Protein AF-A0A812S9Z8-F1 (afdb_monomer)

Secondary structure (DSSP, 8-state):
------TT-PBPPHHHHHHHHH--SHHHHHHHHHHTSPTT-B---S-HHHHHHHHHH-TT------HHHHHHTTTT-PPPPEES-SSS-TTT--S-EEPP-HHHHHSS---SS---------GGGHHHHHHHHHHHHSHHHHHHHHHTTPPP--HHHHTTS--

Mean predicted aligned error: 6.49 Å

Structure (mmCIF, N/CA/C/O backbone):
data_AF-A0A812S9Z8-F1
#
_entry.id   AF-A0A812S9Z8-F1
#
loop_
_atom_site.group_PDB
_atom_site.id
_atom_site.type_symbol
_atom_site.label_atom_id
_atom_site.label_alt_id
_atom_site.label_comp_id
_atom_site.label_asym_id
_atom_site.label_entity_id
_atom_site.label_seq_id
_atom_site.pdbx_PDB_ins_code
_atom_site.Cartn_x
_atom_site.Cartn_y
_atom_site.Cartn_z
_atom_site.occupancy
_atom_site.B_iso_or_equiv
_atom_site.auth_seq_id
_atom_site.auth_comp_id
_atom_site.auth_asym_id
_atom_site.auth_atom_id
_atom_site.pdbx_PDB_model_num
ATOM 1 N N . LYS A 1 1 ? -9.701 22.928 -4.871 1.00 42.34 1 LYS A N 1
ATOM 2 C CA . LYS A 1 1 ? -9.767 21.919 -3.788 1.00 42.34 1 LYS A CA 1
ATOM 3 C C . LYS A 1 1 ? -10.963 22.285 -2.921 1.00 42.34 1 LYS A C 1
ATOM 5 O O . LYS A 1 1 ? -10.853 23.191 -2.113 1.00 42.34 1 LYS A O 1
ATOM 10 N N . SER A 1 2 ? -12.132 21.736 -3.242 1.00 44.03 2 SER A N 1
ATOM 11 C CA . SER A 1 2 ? -13.402 22.079 -2.596 1.00 44.03 2 SER A CA 1
ATOM 12 C C . SER A 1 2 ? -13.667 21.067 -1.481 1.00 44.03 2 SER A C 1
ATOM 14 O O . SER A 1 2 ? -13.818 19.886 -1.767 1.00 44.03 2 SER A O 1
ATOM 16 N N . GLY A 1 3 ? -13.607 21.534 -0.233 1.00 41.25 3 GLY A N 1
ATOM 17 C CA . GLY A 1 3 ? -14.677 21.343 0.753 1.00 41.25 3 GLY A CA 1
ATOM 18 C C . GLY A 1 3 ? -15.146 19.941 1.145 1.00 41.25 3 GLY A C 1
ATOM 19 O O . GLY A 1 3 ? -16.253 19.852 1.658 1.00 41.25 3 GLY A O 1
ATOM 20 N N . TYR A 1 4 ? -14.376 18.872 0.941 1.00 47.41 4 TYR A N 1
ATOM 21 C CA . TYR A 1 4 ? -14.682 17.601 1.603 1.00 47.41 4 TYR A CA 1
ATOM 22 C C . TYR A 1 4 ? -14.130 17.637 3.031 1.00 47.41 4 TYR A C 1
ATOM 24 O O . TYR A 1 4 ? -12.946 17.379 3.247 1.00 47.41 4 TYR A O 1
ATOM 32 N N . ASP A 1 5 ? -14.983 18.019 3.978 1.00 51.66 5 ASP A N 1
ATOM 33 C CA . ASP A 1 5 ? -14.830 17.636 5.378 1.00 51.66 5 ASP A CA 1
ATOM 34 C C . ASP A 1 5 ? -15.430 16.226 5.496 1.00 51.66 5 ASP A C 1
ATOM 36 O O . ASP A 1 5 ? -16.630 16.076 5.245 1.00 51.66 5 ASP A O 1
ATOM 40 N N . PRO A 1 6 ? -14.636 15.164 5.735 1.00 54.00 6 PRO A N 1
ATOM 41 C CA . PRO A 1 6 ? -15.189 13.847 6.006 1.00 54.00 6 PRO A CA 1
ATOM 42 C C . PRO A 1 6 ? -15.953 13.934 7.326 1.00 54.00 6 PRO A C 1
ATOM 44 O O . PRO A 1 6 ? -15.376 13.707 8.387 1.00 54.00 6 PRO A O 1
ATOM 47 N N . GLU A 1 7 ? -17.238 14.284 7.265 1.00 53.31 7 GLU A N 1
ATOM 48 C CA . GLU A 1 7 ? -18.132 14.283 8.419 1.00 53.31 7 GLU A CA 1
ATOM 49 C C . GLU A 1 7 ? -18.050 12.897 9.082 1.00 53.31 7 GLU A C 1
ATOM 51 O O . GLU A 1 7 ? -18.596 11.912 8.585 1.00 53.31 7 GLU A O 1
ATOM 56 N N . GLY A 1 8 ? -17.267 12.802 10.162 1.00 63.09 8 GLY A N 1
ATOM 57 C CA . GLY A 1 8 ? -17.002 11.558 10.882 1.00 63.09 8 GLY A CA 1
ATOM 58 C C . GLY A 1 8 ? -15.533 11.197 11.121 1.00 63.09 8 GLY A C 1
ATOM 59 O O . GLY A 1 8 ? -15.316 10.342 11.968 1.00 63.09 8 GLY A O 1
ATOM 60 N N . PHE A 1 9 ? -14.547 11.826 10.460 1.00 70.19 9 PHE A N 1
ATOM 61 C CA . PHE A 1 9 ? -13.113 11.558 10.696 1.00 70.19 9 PHE A CA 1
ATOM 62 C C . PHE A 1 9 ? -12.237 12.831 10.682 1.00 70.19 9 PHE A C 1
ATOM 64 O O . PHE A 1 9 ? -11.473 13.039 9.733 1.00 70.19 9 PHE A O 1
ATOM 71 N N . PRO A 1 10 ? -12.322 13.710 11.701 1.00 82.81 10 PRO A N 1
ATOM 72 C CA . PRO A 1 10 ? -11.455 14.886 11.798 1.00 82.81 10 PRO A CA 1
ATOM 73 C C . PRO A 1 10 ? -9.969 14.512 11.868 1.00 82.81 10 PRO A C 1
ATOM 75 O O . PRO A 1 10 ? -9.598 13.489 12.442 1.00 82.81 10 PRO A O 1
ATOM 78 N N . TYR A 1 11 ? -9.100 15.378 11.341 1.00 85.00 11 TYR A N 1
ATOM 79 C CA . TYR A 1 11 ? -7.655 15.263 11.556 1.00 85.00 11 TYR A CA 1
ATOM 80 C C . TYR A 1 11 ? -7.317 15.395 13.036 1.00 85.00 11 TYR A C 1
ATOM 82 O O . TYR A 1 11 ? -7.868 16.256 13.729 1.00 85.00 11 TYR A O 1
ATOM 90 N N . CYS A 1 12 ? -6.358 14.596 13.499 1.00 87.69 12 CYS A N 1
ATOM 91 C CA . CYS A 1 12 ? -5.835 14.797 14.836 1.00 87.69 12 CYS A CA 1
ATOM 92 C C . CYS A 1 12 ? -5.057 16.097 14.986 1.00 87.69 12 CYS A C 1
ATOM 94 O O . CYS A 1 12 ? -4.358 16.505 14.054 1.00 87.69 12 CYS A O 1
ATOM 96 N N . PRO A 1 13 ? -5.149 16.734 16.171 1.00 91.38 13 PRO A N 1
ATOM 97 C CA . PRO A 1 13 ? -4.250 17.813 16.543 1.00 91.38 13 PRO A CA 1
ATOM 98 C C . PRO A 1 13 ? -2.791 17.411 16.295 1.00 91.38 13 PRO A C 1
ATOM 100 O O . PRO A 1 13 ? -2.391 16.276 16.570 1.00 91.38 13 PRO A O 1
ATOM 103 N N . SER A 1 14 ? -1.999 18.328 15.739 1.00 90.94 14 SER A N 1
ATOM 104 C CA . SER A 1 14 ? -0.625 18.041 15.307 1.00 90.94 14 SER A CA 1
ATOM 105 C C . SER A 1 14 ? 0.294 17.625 16.459 1.00 90.94 14 SER A C 1
ATOM 107 O O . SER A 1 14 ? 1.232 16.864 16.250 1.00 90.94 14 SER A O 1
ATOM 109 N N . ASP A 1 15 ? 0.027 18.111 17.672 1.00 93.44 15 ASP A N 1
ATOM 110 C CA . ASP A 1 15 ? 0.702 17.698 18.904 1.00 93.44 15 ASP A CA 1
ATOM 111 C C . ASP A 1 15 ? 0.421 16.227 19.225 1.00 93.44 15 ASP A C 1
ATOM 113 O O . ASP A 1 15 ? 1.357 15.470 19.452 1.00 93.44 15 ASP A O 1
ATOM 117 N N . LYS A 1 16 ? -0.839 15.784 19.135 1.00 94.12 16 LYS A N 1
ATOM 118 C CA . LYS A 1 16 ? -1.212 14.372 19.328 1.00 94.12 16 LYS A CA 1
ATOM 119 C C . LYS A 1 16 ? -0.628 13.461 18.265 1.00 94.12 16 LYS A C 1
ATOM 121 O O . LYS A 1 16 ? -0.170 12.365 18.574 1.00 94.12 16 LYS A O 1
ATOM 126 N N . HIS A 1 17 ? -0.601 13.933 17.027 1.00 92.69 17 HIS A N 1
ATOM 127 C CA . HIS A 1 17 ? 0.080 13.245 15.939 1.00 92.69 17 HIS A CA 1
ATOM 128 C C . HIS A 1 17 ? 1.581 13.076 16.216 1.00 92.69 17 HIS A C 1
ATOM 130 O O . HIS A 1 17 ? 2.075 11.951 16.211 1.00 92.69 17 HIS A O 1
ATOM 136 N N . SER A 1 18 ? 2.260 14.157 16.603 1.00 93.06 18 SER A N 1
ATOM 137 C CA . SER A 1 18 ? 3.690 14.139 16.939 1.00 93.06 18 SER A CA 1
ATOM 138 C C . SER A 1 18 ? 4.011 13.271 18.163 1.00 93.06 18 SER A C 1
ATOM 140 O O . SER A 1 18 ? 5.052 12.620 18.191 1.00 93.06 18 SER A O 1
ATOM 142 N N . GLU A 1 19 ? 3.144 13.263 19.182 1.00 95.56 19 GLU A N 1
ATOM 143 C CA . GLU A 1 19 ? 3.280 12.405 20.367 1.00 95.56 19 GLU A CA 1
ATOM 144 C C . GLU A 1 19 ? 3.248 10.925 19.969 1.00 95.56 19 GLU A C 1
ATOM 146 O O . GLU A 1 19 ? 4.163 10.183 20.324 1.00 95.56 19 GLU A O 1
ATOM 151 N N . LEU A 1 20 ? 2.248 10.504 19.183 1.00 95.31 20 LEU A N 1
ATOM 152 C CA . LEU A 1 20 ? 2.137 9.119 18.720 1.00 95.31 20 LEU A CA 1
ATOM 153 C C . LEU A 1 20 ? 3.326 8.706 17.842 1.00 95.31 20 LEU A C 1
ATOM 155 O O . LEU A 1 20 ? 3.799 7.574 17.941 1.00 95.31 20 LEU A O 1
ATOM 159 N N . GLU A 1 21 ? 3.827 9.608 16.995 1.00 94.12 21 GLU A N 1
ATOM 160 C CA . GLU A 1 21 ? 4.964 9.318 16.116 1.00 94.12 21 GLU A CA 1
ATOM 161 C C . GLU A 1 21 ? 6.266 9.004 16.862 1.00 94.12 21 GLU A C 1
ATOM 163 O O . GLU A 1 21 ? 7.122 8.300 16.325 1.00 94.12 21 GLU A O 1
ATOM 168 N N . GLN A 1 22 ? 6.412 9.486 18.096 1.00 95.12 22 GLN A N 1
ATOM 169 C CA . GLN A 1 22 ? 7.592 9.241 18.929 1.00 95.12 22 GLN A CA 1
ATOM 170 C C . GLN A 1 22 ? 7.523 7.912 19.694 1.00 95.12 22 GLN A C 1
ATOM 172 O O . GLN A 1 22 ? 8.544 7.450 20.213 1.00 95.12 22 GLN A O 1
ATOM 177 N N . LEU A 1 23 ? 6.345 7.288 19.780 1.00 96.38 23 LEU A N 1
ATOM 178 C CA . LEU A 1 23 ? 6.161 6.025 20.489 1.00 96.38 23 LEU A CA 1
ATOM 179 C C . LEU A 1 23 ? 6.682 4.859 19.648 1.00 96.38 23 LEU A C 1
ATOM 181 O O . LEU A 1 23 ? 6.421 4.754 18.450 1.00 96.38 23 LEU A O 1
ATOM 185 N N . THR A 1 24 ? 7.423 3.960 20.292 1.00 93.56 24 THR A N 1
ATOM 186 C CA . THR A 1 24 ? 8.107 2.845 19.612 1.00 93.56 24 THR A CA 1
ATOM 187 C C . THR A 1 24 ? 7.694 1.471 20.124 1.00 93.56 24 THR A C 1
ATOM 189 O O . THR A 1 24 ? 7.967 0.473 19.455 1.00 93.56 24 THR A O 1
ATOM 192 N N . THR A 1 25 ? 7.021 1.398 21.275 1.00 94.94 25 THR A N 1
ATOM 193 C CA . THR A 1 25 ? 6.539 0.139 21.850 1.00 94.94 25 THR A CA 1
ATOM 194 C C . THR A 1 25 ? 5.044 -0.022 21.607 1.00 94.94 25 THR A C 1
ATOM 196 O O . THR A 1 25 ? 4.285 0.943 21.660 1.00 94.94 25 THR A O 1
ATOM 199 N N . GLU A 1 26 ? 4.609 -1.255 21.355 1.00 92.75 26 GLU A N 1
ATOM 200 C CA . GLU A 1 26 ? 3.192 -1.572 21.147 1.00 92.75 26 GLU A CA 1
ATOM 201 C C . GLU A 1 26 ? 2.334 -1.191 22.362 1.00 92.75 26 GLU A C 1
ATOM 203 O O . GLU A 1 26 ? 1.238 -0.664 22.197 1.00 92.75 26 GLU A O 1
ATOM 208 N N . LEU A 1 27 ? 2.863 -1.378 23.578 1.00 95.69 27 LEU A N 1
ATOM 209 C CA . LEU A 1 27 ? 2.169 -1.033 24.817 1.00 95.69 27 LEU A CA 1
ATOM 210 C C . LEU A 1 27 ? 1.921 0.476 24.935 1.00 95.69 27 LEU A C 1
ATOM 212 O O . LEU A 1 27 ? 0.811 0.883 25.273 1.00 95.69 27 LEU A O 1
ATOM 216 N N . ASP A 1 28 ? 2.927 1.301 24.637 1.00 97.31 28 ASP A N 1
ATOM 217 C CA . ASP A 1 28 ? 2.780 2.757 24.713 1.00 97.31 28 ASP A CA 1
ATOM 218 C C . ASP A 1 28 ? 1.844 3.273 23.614 1.00 97.31 28 ASP A C 1
ATOM 220 O O . ASP A 1 28 ? 1.004 4.134 23.870 1.00 97.31 28 ASP A O 1
ATOM 224 N N . ILE A 1 29 ? 1.953 2.717 22.401 1.00 96.81 29 ILE A N 1
ATOM 225 C CA . ILE A 1 29 ? 1.068 3.037 21.274 1.00 96.81 29 ILE A CA 1
ATOM 226 C C . ILE A 1 29 ? -0.384 2.705 21.640 1.00 96.81 29 ILE A C 1
ATOM 228 O O . ILE A 1 29 ? -1.258 3.558 21.487 1.00 96.81 29 ILE A O 1
ATOM 232 N N . ALA A 1 30 ? -0.648 1.504 22.164 1.00 95.44 30 ALA A N 1
ATOM 233 C CA . ALA A 1 30 ? -1.985 1.093 22.589 1.00 95.44 30 ALA A CA 1
ATOM 234 C C . ALA A 1 30 ? -2.523 2.004 23.702 1.00 95.44 30 ALA A C 1
ATOM 236 O O . ALA A 1 30 ? -3.643 2.508 23.607 1.00 95.44 30 ALA A O 1
ATOM 237 N N . ALA A 1 31 ? -1.699 2.302 24.713 1.00 96.62 31 ALA A N 1
ATOM 238 C CA . ALA A 1 31 ? -2.075 3.195 25.803 1.00 96.62 31 ALA A CA 1
ATOM 239 C C . ALA A 1 31 ? -2.397 4.613 25.307 1.00 96.62 31 ALA A C 1
ATOM 241 O O . ALA A 1 31 ? -3.348 5.232 25.789 1.00 96.62 31 ALA A O 1
ATOM 242 N N . PHE A 1 32 ? -1.646 5.134 24.334 1.00 96.06 32 PHE A N 1
ATOM 243 C CA . PHE A 1 32 ? -1.946 6.415 23.702 1.00 96.06 32 PHE A CA 1
ATOM 244 C C . PHE A 1 32 ? -3.270 6.371 22.934 1.00 96.06 32 PHE A C 1
ATOM 246 O O . PHE A 1 32 ? -4.106 7.262 23.090 1.00 96.06 32 PHE A O 1
ATOM 253 N N . ILE A 1 33 ? -3.471 5.342 22.111 1.00 93.31 33 ILE A N 1
ATOM 254 C CA . ILE A 1 33 ? -4.668 5.189 21.279 1.00 93.31 33 ILE A CA 1
ATOM 255 C C . ILE A 1 33 ? -5.932 5.103 22.139 1.00 93.31 33 ILE A C 1
ATOM 257 O O . ILE A 1 33 ? -6.945 5.705 21.785 1.00 93.31 33 ILE A O 1
ATOM 261 N N . GLU A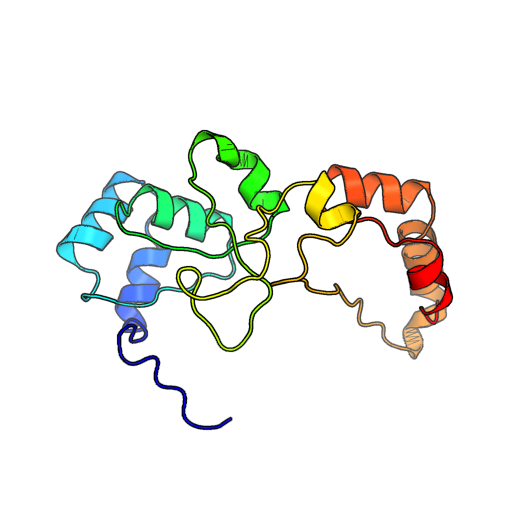 1 34 ? -5.858 4.408 23.272 1.00 92.75 34 GLU A N 1
ATOM 262 C CA . GLU A 1 34 ? -6.973 4.247 24.203 1.00 92.75 34 GLU A CA 1
ATOM 263 C C . GLU A 1 34 ? -7.241 5.512 25.033 1.00 92.75 34 GLU A C 1
ATOM 265 O O . GLU A 1 34 ? -8.395 5.896 25.217 1.00 92.75 34 GLU A O 1
ATOM 270 N N . ASN A 1 35 ? -6.189 6.177 25.526 1.00 95.00 35 ASN A N 1
ATOM 271 C CA . ASN A 1 35 ? -6.339 7.196 26.572 1.00 95.00 35 ASN A CA 1
ATOM 272 C C . ASN A 1 35 ? -6.134 8.640 26.097 1.00 95.00 35 ASN A C 1
ATOM 274 O O . ASN A 1 35 ? -6.520 9.571 26.805 1.00 95.00 35 ASN A O 1
ATOM 278 N N . GLN A 1 36 ? -5.489 8.853 24.949 1.00 94.38 36 GLN A N 1
ATOM 279 C CA . GLN A 1 36 ? -5.030 10.182 24.522 1.00 94.38 36 GLN A CA 1
ATOM 280 C C . GLN A 1 36 ? -5.475 10.573 23.115 1.00 94.38 36 GLN A C 1
ATOM 282 O O . GLN A 1 36 ? -5.610 11.768 22.835 1.00 94.38 36 GLN A O 1
ATOM 287 N N . ARG A 1 37 ? -5.718 9.605 22.224 1.00 91.50 37 ARG A N 1
ATOM 288 C CA . ARG A 1 37 ? -6.212 9.893 20.877 1.00 91.50 37 ARG A CA 1
ATOM 289 C C . ARG A 1 37 ? -7.651 10.426 20.951 1.00 91.50 37 ARG A C 1
ATOM 291 O O . ARG A 1 37 ? -8.514 9.759 21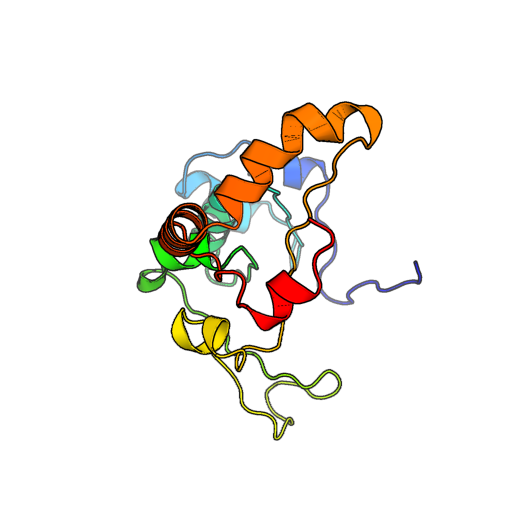.522 1.00 91.50 37 ARG A O 1
ATOM 298 N N . PRO A 1 38 ? -7.954 11.586 20.341 1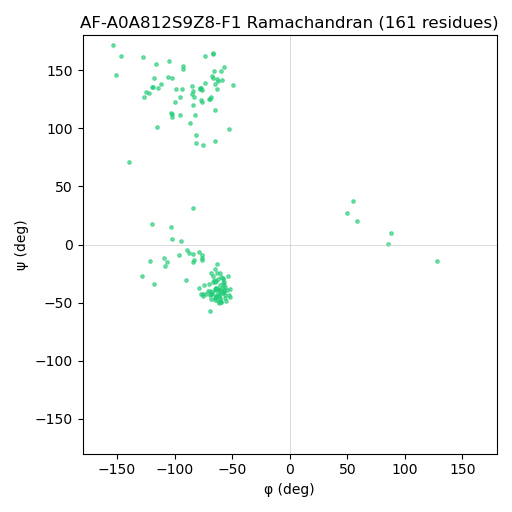.00 89.88 38 PRO A N 1
ATOM 299 C CA . PRO A 1 38 ? -9.334 12.040 20.223 1.00 89.88 38 PRO A CA 1
ATOM 300 C C . PRO A 1 38 ? -10.217 11.008 19.500 1.00 89.88 38 PRO A C 1
ATOM 302 O O . PRO A 1 38 ? -9.749 10.225 18.673 1.00 89.88 38 PRO A O 1
ATOM 305 N N . VAL A 1 39 ? -11.515 10.999 19.795 1.00 85.00 39 VAL A N 1
ATOM 306 C CA . VAL A 1 39 ? -12.460 10.054 19.178 1.00 85.00 39 VAL A CA 1
ATOM 307 C C . VAL A 1 39 ? -12.575 10.315 17.671 1.00 85.00 39 VAL A C 1
ATOM 309 O O . VAL A 1 39 ? -12.661 11.466 17.248 1.00 85.00 39 VAL A O 1
ATOM 312 N N . ASN A 1 40 ? -12.608 9.240 16.873 1.00 78.69 40 ASN A N 1
ATOM 313 C CA . ASN A 1 40 ? -12.737 9.263 15.408 1.00 78.69 40 ASN A CA 1
ATOM 314 C C . ASN A 1 40 ? -11.678 10.112 14.692 1.00 78.69 40 ASN A C 1
ATOM 316 O O . ASN A 1 40 ? -11.944 10.792 13.709 1.00 78.69 40 ASN A O 1
ATOM 320 N N . CYS A 1 41 ? -10.460 10.084 15.206 1.00 85.44 41 CYS A N 1
ATOM 321 C CA . CYS A 1 41 ? -9.423 11.013 14.815 1.00 85.44 41 CYS A CA 1
ATOM 322 C C . CYS A 1 41 ? -8.462 10.389 13.795 1.00 85.44 41 CYS A C 1
ATOM 324 O O . CYS A 1 41 ? -7.860 9.344 14.051 1.00 85.44 41 CYS A O 1
ATOM 326 N N . TYR A 1 42 ? -8.334 11.020 12.629 1.00 87.81 42 TYR A N 1
ATOM 327 C CA . TYR A 1 42 ? -7.471 10.571 11.542 1.00 87.81 42 TYR A CA 1
ATOM 328 C C . TYR A 1 42 ? -5.999 10.887 11.832 1.00 87.81 42 TYR A C 1
ATOM 330 O O . TYR A 1 42 ? -5.612 12.049 12.001 1.00 87.81 42 TYR A O 1
ATOM 338 N N . MET A 1 43 ? -5.182 9.832 11.827 1.00 89.19 43 MET A N 1
ATOM 339 C CA . MET A 1 43 ? -3.725 9.864 11.952 1.00 89.19 43 MET A CA 1
ATOM 340 C C . MET A 1 43 ? -3.106 9.379 10.644 1.00 89.19 43 MET A C 1
ATOM 342 O O . MET A 1 43 ? -3.532 8.364 10.095 1.00 89.19 43 MET A O 1
ATOM 346 N N . HIS A 1 44 ? -2.098 10.091 10.150 1.00 89.94 44 HIS A N 1
ATOM 347 C CA . HIS A 1 44 ? -1.389 9.737 8.921 1.00 89.94 44 HIS A CA 1
ATOM 348 C C . HIS A 1 44 ? 0.069 9.418 9.229 1.00 89.94 44 HIS A C 1
ATOM 350 O O . HIS A 1 44 ? 0.610 9.892 10.214 1.00 89.94 44 HIS A O 1
ATOM 356 N N . SER A 1 45 ? 0.716 8.622 8.395 1.00 91.44 45 SER A N 1
ATOM 357 C CA . SER A 1 45 ? 2.170 8.496 8.387 1.00 91.44 45 SER A CA 1
ATOM 358 C C . SER A 1 45 ? 2.587 8.147 6.968 1.00 91.44 45 SER A C 1
ATOM 360 O O . SER A 1 45 ? 1.863 7.452 6.256 1.00 91.44 45 SER A O 1
ATOM 362 N N . GLU A 1 46 ? 3.746 8.643 6.553 1.00 89.31 46 GLU A N 1
ATOM 363 C CA . GLU A 1 46 ? 4.388 8.249 5.293 1.00 89.31 46 GLU A CA 1
ATOM 364 C C . GLU A 1 46 ? 5.103 6.886 5.430 1.00 89.31 46 GLU A C 1
ATOM 366 O O . GLU A 1 46 ? 5.623 6.345 4.456 1.00 89.31 46 GLU A O 1
ATOM 371 N N . SER A 1 47 ? 5.160 6.329 6.646 1.00 91.69 47 SER A N 1
ATOM 372 C CA . SER A 1 47 ? 5.807 5.057 6.955 1.00 91.69 47 SER A CA 1
ATOM 373 C C . SER A 1 47 ? 4.774 3.944 7.115 1.00 91.69 47 SER A C 1
ATOM 375 O O . SER A 1 47 ? 4.076 3.870 8.128 1.00 91.69 47 SER A O 1
ATOM 377 N N . ASP A 1 48 ? 4.736 3.015 6.156 1.00 92.75 48 ASP A N 1
ATOM 378 C CA . ASP A 1 48 ? 3.887 1.817 6.240 1.00 92.75 48 ASP A CA 1
ATOM 379 C C . ASP A 1 48 ? 4.194 0.984 7.502 1.00 92.75 48 ASP A C 1
ATOM 381 O O . ASP A 1 48 ? 3.291 0.400 8.103 1.00 92.75 48 ASP A O 1
ATOM 385 N N . TYR A 1 49 ? 5.455 0.985 7.957 1.00 92.25 49 TYR A N 1
ATOM 386 C CA . TYR A 1 49 ? 5.843 0.360 9.223 1.00 92.25 49 TYR A CA 1
ATOM 387 C C . TYR A 1 49 ? 5.117 0.979 10.405 1.00 92.25 49 TYR A C 1
ATOM 389 O O . TYR A 1 49 ? 4.533 0.267 11.216 1.00 92.25 49 TYR A O 1
ATOM 397 N N . GLN A 1 50 ? 5.098 2.302 10.479 1.00 93.81 50 GLN A N 1
ATOM 398 C CA . GLN A 1 50 ? 4.441 2.999 11.570 1.00 93.81 50 GLN A CA 1
ATOM 399 C C . GLN A 1 50 ? 2.917 2.820 11.523 1.00 93.81 50 GLN A C 1
ATOM 401 O O . GLN A 1 50 ? 2.312 2.536 12.556 1.00 93.81 50 GLN A O 1
ATOM 406 N N . LEU A 1 51 ? 2.312 2.875 10.329 1.00 94.25 51 LEU A N 1
ATOM 407 C CA . LEU A 1 51 ? 0.887 2.581 10.143 1.00 94.25 51 LEU A CA 1
ATOM 408 C C . LEU A 1 51 ? 0.522 1.172 10.621 1.00 94.25 51 LEU A C 1
ATOM 410 O O . LEU A 1 51 ? -0.506 1.000 11.271 1.00 94.25 51 LEU A O 1
ATOM 414 N N . TYR A 1 52 ? 1.363 0.175 10.341 1.00 94.38 52 TYR A N 1
ATOM 415 C CA . TYR A 1 52 ? 1.158 -1.187 10.827 1.00 94.38 52 TYR A CA 1
ATOM 416 C C . TYR A 1 52 ? 1.235 -1.285 12.355 1.00 94.38 52 TYR A C 1
ATOM 418 O O . TYR A 1 52 ? 0.370 -1.920 12.960 1.00 94.38 52 TYR A O 1
ATOM 426 N N . GLN A 1 53 ? 2.222 -0.641 12.986 1.00 94.44 53 GLN A N 1
ATOM 427 C CA . GLN A 1 53 ? 2.346 -0.646 14.448 1.00 94.44 53 GLN A CA 1
ATOM 428 C C . GLN A 1 53 ? 1.110 -0.020 15.110 1.00 94.44 53 GLN A C 1
ATOM 430 O O . GLN A 1 53 ? 0.581 -0.565 16.076 1.00 94.44 53 GLN A O 1
ATOM 435 N N . TRP A 1 54 ? 0.613 1.094 14.566 1.00 94.81 54 TRP A N 1
ATOM 436 C CA . TRP A 1 54 ? -0.592 1.754 15.072 1.00 94.81 54 TRP A CA 1
ATOM 437 C C . TRP A 1 54 ? -1.855 0.930 14.836 1.00 94.81 54 TRP A C 1
ATOM 439 O O . TRP A 1 54 ? -2.679 0.822 15.737 1.00 94.81 54 TRP A O 1
ATOM 449 N N . LEU A 1 55 ? -1.998 0.326 13.652 1.00 94.25 55 LEU A N 1
ATOM 450 C CA . LEU A 1 55 ? -3.130 -0.542 13.332 1.00 94.25 55 LEU A CA 1
ATOM 451 C C . LEU A 1 55 ? -3.168 -1.773 14.243 1.00 94.25 55 LEU A C 1
ATOM 453 O O . LEU A 1 55 ? -4.233 -2.152 14.711 1.00 94.25 55 LEU A O 1
ATOM 457 N N . SER A 1 56 ? -2.012 -2.377 14.518 1.00 93.31 56 SER A N 1
ATOM 458 C CA . SER A 1 56 ? -1.918 -3.564 15.379 1.00 93.31 56 SER A CA 1
ATOM 459 C C . SER A 1 56 ? -2.320 -3.259 16.825 1.00 93.31 56 SER A C 1
ATOM 461 O O . SER A 1 56 ? -2.912 -4.101 17.492 1.00 93.31 56 SER A O 1
ATOM 463 N N . ALA A 1 57 ? -2.056 -2.034 17.284 1.00 93.69 57 ALA A N 1
ATOM 464 C CA . ALA A 1 57 ? -2.434 -1.549 18.607 1.00 93.69 57 ALA A CA 1
ATOM 465 C C . ALA A 1 57 ? -3.880 -1.010 18.690 1.00 93.69 57 ALA A C 1
ATOM 467 O O . ALA A 1 57 ? -4.357 -0.714 19.785 1.00 93.69 57 ALA A O 1
ATOM 468 N N . ASP A 1 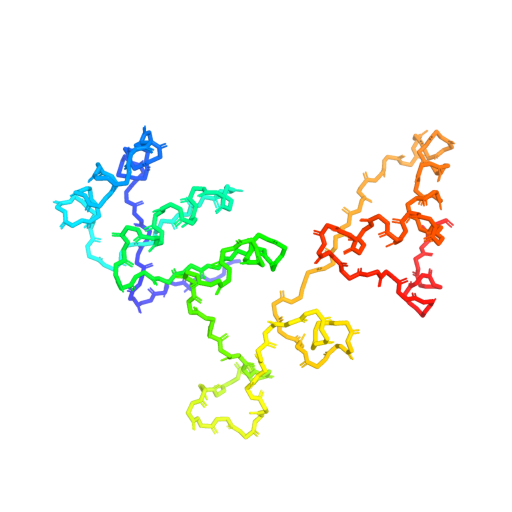58 ? -4.590 -0.874 17.563 1.00 91.75 58 ASP A N 1
ATOM 469 C CA . ASP A 1 58 ? -5.954 -0.340 17.495 1.00 91.75 58 ASP A CA 1
ATOM 470 C C . ASP A 1 58 ? -6.949 -1.406 17.029 1.00 91.75 58 ASP A C 1
ATOM 472 O O . ASP A 1 58 ? -7.117 -1.657 15.837 1.00 91.75 58 ASP A O 1
ATOM 476 N N . THR A 1 59 ? -7.686 -1.996 17.973 1.00 86.25 59 THR A N 1
ATOM 477 C CA . THR A 1 59 ? -8.669 -3.054 17.675 1.00 86.25 59 THR A CA 1
ATOM 478 C C . THR A 1 59 ? -9.752 -2.616 16.675 1.00 86.25 59 THR A C 1
ATOM 480 O O . THR A 1 59 ? -10.292 -3.455 15.956 1.00 86.25 59 THR A O 1
ATOM 483 N N . GLY A 1 60 ? -10.089 -1.321 16.620 1.00 85.94 60 GLY A N 1
ATOM 484 C CA . GLY A 1 60 ? -11.070 -0.760 15.681 1.00 85.94 60 GLY A CA 1
ATOM 485 C C . GLY A 1 60 ? -10.443 -0.023 14.496 1.00 85.94 60 GLY A C 1
ATOM 486 O O . GLY A 1 60 ? -11.165 0.600 13.715 1.00 85.94 60 GLY A O 1
ATOM 487 N N . GLY A 1 61 ? -9.116 -0.055 14.387 1.00 89.50 61 GLY A N 1
ATOM 488 C CA . GLY A 1 61 ? -8.361 0.714 13.416 1.00 89.50 61 GLY A CA 1
ATOM 489 C C . GLY A 1 61 ? -8.629 0.265 11.984 1.00 89.50 61 GLY A C 1
ATOM 490 O O . GLY A 1 61 ? -8.776 -0.919 11.681 1.00 89.50 61 GLY A O 1
ATOM 491 N N . ILE A 1 62 ? -8.653 1.234 11.074 1.00 91.44 62 ILE A N 1
ATOM 492 C CA . ILE A 1 62 ? -8.640 0.994 9.634 1.00 91.44 62 ILE A CA 1
ATOM 493 C C . ILE A 1 62 ? -7.494 1.818 9.067 1.00 91.44 62 ILE A C 1
ATOM 495 O O . ILE A 1 62 ? -7.424 3.025 9.287 1.00 91.44 62 ILE A O 1
ATOM 499 N N . ALA A 1 63 ? -6.612 1.168 8.317 1.00 92.00 63 ALA A N 1
ATOM 500 C CA . ALA A 1 63 ? -5.522 1.828 7.619 1.00 92.00 63 ALA A CA 1
ATOM 501 C C . ALA A 1 63 ? -5.521 1.441 6.139 1.00 92.00 63 ALA A C 1
ATOM 503 O O . ALA A 1 63 ? -6.098 0.431 5.731 1.00 92.00 63 ALA A O 1
ATOM 504 N N . TYR A 1 64 ? -4.844 2.255 5.338 1.00 90.31 64 TYR A N 1
ATOM 505 C CA . TYR A 1 64 ? -4.510 1.944 3.958 1.00 90.31 64 TYR A CA 1
ATOM 506 C C . TYR A 1 64 ? -2.994 2.078 3.807 1.00 90.31 64 TYR A C 1
ATOM 508 O O . TYR A 1 64 ? -2.415 3.068 4.242 1.00 90.31 64 TYR A O 1
ATOM 516 N N . PHE A 1 65 ? -2.353 1.082 3.210 1.00 89.44 65 PHE A N 1
ATOM 517 C CA . PHE A 1 65 ? -0.922 1.098 2.901 1.00 89.44 65 PHE A CA 1
ATOM 518 C C . PHE A 1 65 ? -0.631 0.187 1.707 1.00 89.44 65 PHE A C 1
ATOM 520 O O . PHE A 1 65 ? -1.521 -0.508 1.202 1.00 89.44 65 PHE A O 1
ATOM 527 N N . GLY A 1 66 ? 0.600 0.238 1.198 1.00 89.00 66 GLY A N 1
ATOM 528 C CA . GLY A 1 66 ? 0.995 -0.477 -0.012 1.00 89.00 66 GLY A CA 1
ATOM 529 C C . GLY A 1 66 ? 0.793 -1.995 0.085 1.00 89.00 66 GLY A C 1
ATOM 530 O O . GLY A 1 66 ? 1.080 -2.614 1.108 1.00 89.00 66 GLY A O 1
ATOM 531 N N . TYR A 1 67 ? 0.357 -2.621 -1.018 1.00 89.06 67 TYR A N 1
ATOM 532 C CA . TYR A 1 67 ? 0.138 -4.075 -1.076 1.00 89.06 67 TYR A CA 1
ATOM 533 C C . TYR A 1 67 ? 1.398 -4.880 -0.721 1.00 89.06 67 TYR A C 1
ATOM 535 O O . TYR A 1 67 ? 1.316 -5.853 0.022 1.00 89.06 67 TYR A O 1
ATOM 543 N N . ALA A 1 68 ? 2.568 -4.442 -1.198 1.00 86.38 68 ALA A N 1
A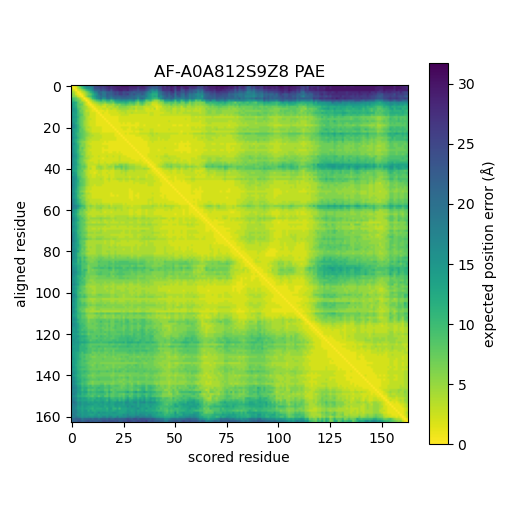TOM 544 C CA . ALA A 1 68 ? 3.845 -5.075 -0.874 1.00 86.38 68 ALA A CA 1
ATOM 545 C C . ALA A 1 68 ? 4.098 -5.122 0.643 1.00 86.38 68 ALA A C 1
ATOM 547 O O . ALA A 1 68 ? 4.550 -6.138 1.166 1.00 86.38 68 ALA A O 1
ATOM 548 N N . TYR A 1 69 ? 3.734 -4.061 1.368 1.00 89.75 69 TYR A N 1
ATOM 549 C CA . TYR A 1 69 ? 3.872 -4.030 2.819 1.00 89.75 69 TYR A CA 1
ATOM 550 C C . TYR A 1 69 ? 2.843 -4.934 3.509 1.00 89.75 69 TYR A C 1
ATOM 552 O O . TYR A 1 69 ? 3.195 -5.713 4.394 1.00 89.75 69 TYR A O 1
ATOM 560 N N . TYR A 1 70 ? 1.587 -4.906 3.044 1.00 90.94 70 TYR A N 1
ATOM 561 C CA . TYR A 1 70 ? 0.529 -5.803 3.523 1.00 90.94 70 TYR A CA 1
ATOM 562 C C . TYR A 1 70 ? 0.935 -7.279 3.453 1.00 90.94 70 TYR A C 1
ATOM 564 O O . TYR A 1 70 ? 0.714 -8.008 4.418 1.00 90.94 70 TYR A O 1
ATOM 572 N N . THR A 1 71 ? 1.568 -7.725 2.360 1.00 89.50 71 THR A N 1
ATOM 573 C CA . THR A 1 71 ? 1.917 -9.148 2.200 1.00 89.50 71 THR A CA 1
ATOM 574 C C . THR A 1 71 ? 2.839 -9.689 3.292 1.00 89.50 71 THR A C 1
ATOM 576 O O . THR A 1 71 ? 2.739 -10.867 3.629 1.00 89.50 71 THR A O 1
ATOM 579 N N . THR A 1 72 ? 3.669 -8.838 3.902 1.00 89.88 72 THR A N 1
ATOM 580 C CA . THR A 1 72 ? 4.561 -9.211 5.012 1.00 89.88 72 THR A CA 1
ATOM 581 C C . THR A 1 72 ? 3.792 -9.582 6.284 1.00 89.88 72 THR A C 1
ATOM 583 O O . THR A 1 72 ? 4.228 -10.457 7.029 1.00 89.88 72 THR A O 1
ATOM 586 N N . TYR A 1 73 ? 2.632 -8.958 6.516 1.00 92.25 73 TYR A N 1
ATOM 587 C CA . TYR A 1 73 ? 1.821 -9.109 7.733 1.00 92.25 73 TYR A CA 1
ATOM 588 C C . TYR A 1 73 ? 0.414 -9.653 7.450 1.00 92.25 73 TYR A C 1
ATOM 590 O O . TYR A 1 73 ? -0.486 -9.542 8.279 1.00 92.25 73 TYR A O 1
ATOM 598 N N . ALA A 1 74 ? 0.197 -10.260 6.281 1.00 91.19 74 ALA A N 1
ATOM 599 C CA . ALA A 1 74 ? -1.127 -10.695 5.833 1.00 91.19 74 ALA A CA 1
ATOM 600 C C . ALA A 1 74 ? -1.789 -11.723 6.770 1.00 91.19 74 ALA A C 1
ATOM 602 O O . ALA A 1 74 ? -3.010 -11.813 6.820 1.00 91.19 74 ALA A O 1
ATOM 603 N N . ASN A 1 75 ? -1.001 -12.479 7.539 1.00 93.62 75 ASN A N 1
ATOM 604 C CA . ASN A 1 75 ? -1.501 -13.421 8.543 1.00 93.62 75 ASN A CA 1
ATOM 605 C C . ASN A 1 75 ? -2.004 -12.751 9.838 1.00 93.62 75 ASN A C 1
ATOM 607 O O . ASN A 1 75 ? -2.641 -13.420 10.646 1.00 93.62 75 ASN A O 1
ATOM 611 N N . GLN A 1 76 ? -1.693 -11.472 10.046 1.00 93.12 76 GLN A N 1
ATOM 612 C CA . GLN A 1 76 ? -2.063 -10.682 11.227 1.00 93.12 76 GLN A CA 1
ATOM 613 C C . GLN A 1 76 ? -3.132 -9.628 10.910 1.00 93.12 76 GLN A C 1
ATOM 615 O O . GLN A 1 76 ? -3.707 -9.037 11.818 1.00 93.12 76 GLN A O 1
ATOM 620 N N . LEU A 1 77 ? -3.417 -9.396 9.628 1.00 93.25 77 LEU A N 1
ATOM 621 C CA . LEU A 1 77 ? -4.287 -8.325 9.159 1.00 93.25 77 LEU A CA 1
ATOM 622 C C . LEU A 1 77 ? -5.515 -8.877 8.440 1.00 93.25 77 LEU A C 1
ATOM 624 O O . LEU A 1 77 ? -5.433 -9.825 7.662 1.00 93.25 77 LEU A O 1
ATOM 628 N N . THR A 1 78 ? -6.654 -8.215 8.633 1.00 93.00 78 THR A N 1
ATOM 629 C CA . THR A 1 78 ? -7.862 -8.478 7.842 1.00 93.00 78 THR A CA 1
ATOM 630 C C . THR A 1 78 ? -7.944 -7.489 6.689 1.00 93.00 78 THR A C 1
ATOM 632 O O . THR A 1 78 ? -7.901 -6.279 6.897 1.00 93.00 78 THR A O 1
ATOM 635 N N . VAL A 1 79 ? -8.088 -7.996 5.465 1.00 92.75 79 VAL A N 1
ATOM 636 C CA . VAL A 1 79 ? -8.210 -7.160 4.269 1.00 92.75 79 VAL A CA 1
ATOM 637 C C . VAL A 1 79 ? -9.675 -6.897 3.921 1.00 92.75 79 VAL A C 1
ATOM 639 O O . VAL A 1 79 ? -10.508 -7.805 3.893 1.00 92.75 79 VAL A O 1
ATOM 642 N N . ALA A 1 80 ? -10.001 -5.640 3.627 1.00 91.81 80 ALA A N 1
ATOM 643 C CA . ALA A 1 80 ? -11.313 -5.268 3.114 1.00 91.81 80 ALA A CA 1
ATOM 644 C C . ALA A 1 80 ? -11.368 -5.486 1.596 1.00 91.81 80 ALA A C 1
ATOM 646 O O . ALA A 1 80 ? -10.541 -4.963 0.849 1.00 91.81 80 ALA A O 1
ATOM 647 N N . ARG A 1 81 ? -12.370 -6.234 1.121 1.00 92.88 81 ARG A N 1
ATOM 648 C CA . ARG A 1 81 ? -12.644 -6.363 -0.317 1.00 92.88 81 ARG A CA 1
ATOM 649 C C . ARG A 1 81 ? -13.360 -5.123 -0.821 1.00 92.88 81 ARG A C 1
ATOM 651 O O . ARG A 1 81 ? -14.335 -4.684 -0.212 1.00 92.88 81 ARG A O 1
ATOM 658 N N . ILE A 1 82 ? -12.920 -4.608 -1.962 1.00 92.44 82 ILE A N 1
ATOM 659 C CA . ILE A 1 82 ? -13.419 -3.348 -2.511 1.00 92.44 82 ILE A CA 1
ATOM 660 C C . ILE A 1 82 ? -14.066 -3.607 -3.872 1.00 92.44 82 ILE A C 1
ATOM 662 O O . ILE A 1 82 ? -13.542 -4.360 -4.693 1.00 92.44 82 ILE A O 1
ATOM 666 N N . ALA A 1 83 ? -15.231 -3.004 -4.096 1.00 93.62 83 ALA A N 1
ATOM 667 C CA . ALA A 1 83 ? -15.907 -3.008 -5.387 1.00 93.62 83 ALA A CA 1
ATOM 668 C C . ALA A 1 83 ? -15.511 -1.777 -6.209 1.00 93.62 83 ALA A C 1
ATOM 670 O O . ALA A 1 83 ? -15.229 -0.717 -5.653 1.00 93.62 83 ALA A O 1
ATOM 671 N N . SER A 1 84 ? -15.533 -1.903 -7.535 1.00 91.31 84 SER A N 1
ATOM 672 C CA . SER A 1 84 ? -15.203 -0.817 -8.468 1.00 91.31 84 SER A CA 1
ATOM 673 C C . SER A 1 84 ? -16.382 0.117 -8.767 1.00 91.31 84 SER A C 1
ATOM 675 O O . SER A 1 84 ? -16.453 0.691 -9.854 1.00 91.31 84 SER A O 1
ATOM 677 N N . ASP A 1 85 ? -17.270 0.298 -7.792 1.00 92.19 85 ASP A N 1
ATOM 678 C CA . ASP A 1 85 ? -18.456 1.136 -7.902 1.00 92.19 85 ASP A CA 1
ATOM 679 C C . ASP A 1 85 ? -18.203 2.462 -7.183 1.00 92.19 85 ASP A C 1
ATOM 681 O O . ASP A 1 85 ? -18.048 2.515 -5.964 1.00 92.19 85 ASP A O 1
ATOM 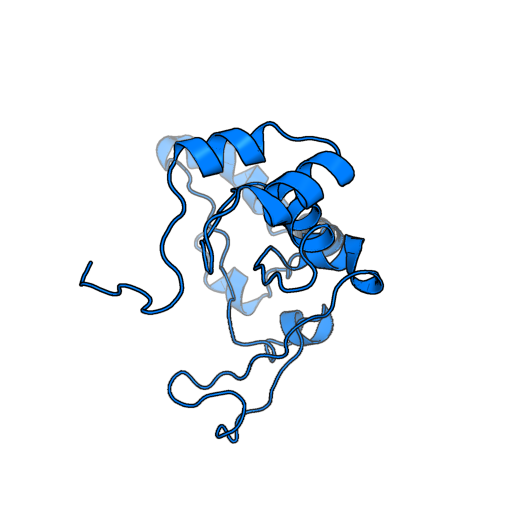685 N N . ALA A 1 86 ? -18.122 3.544 -7.954 1.00 88.12 86 ALA A N 1
ATOM 686 C CA . ALA A 1 86 ? -17.835 4.872 -7.420 1.00 88.12 86 ALA A CA 1
ATOM 687 C C . ALA A 1 86 ? -19.045 5.525 -6.725 1.00 88.12 86 ALA A C 1
ATOM 689 O O . ALA A 1 86 ? -18.890 6.589 -6.126 1.00 88.12 86 ALA A O 1
ATOM 690 N N . PHE A 1 87 ? -20.240 4.934 -6.832 1.00 89.12 87 PHE A N 1
ATOM 691 C CA . PHE A 1 87 ? -21.489 5.550 -6.383 1.00 89.12 87 PHE A CA 1
ATOM 692 C C . PHE A 1 87 ? -22.189 4.760 -5.280 1.00 89.12 87 PHE A C 1
ATOM 694 O O . PHE A 1 87 ? -22.825 5.363 -4.417 1.00 89.12 87 PHE A O 1
ATOM 701 N N . LYS A 1 88 ? -22.106 3.427 -5.299 1.00 89.06 88 LYS A N 1
ATOM 702 C CA . LYS A 1 88 ? -22.779 2.570 -4.317 1.00 89.06 88 LYS A CA 1
ATOM 703 C C . LYS A 1 88 ? -21.805 1.989 -3.307 1.00 89.06 88 LYS A C 1
ATOM 705 O O . LYS A 1 88 ? -20.695 1.581 -3.634 1.00 89.06 88 LYS A O 1
ATOM 710 N N . GLY A 1 89 ? -22.275 1.870 -2.068 1.00 82.75 89 GLY A N 1
ATOM 711 C CA . GLY A 1 89 ? -21.553 1.152 -1.028 1.00 82.75 89 GLY A CA 1
ATOM 712 C C . GLY A 1 89 ? -21.471 -0.351 -1.307 1.00 82.75 89 GLY A C 1
ATOM 713 O O . GLY A 1 89 ? -22.243 -0.915 -2.086 1.00 82.75 89 GLY A O 1
ATOM 714 N N . VAL A 1 90 ? -20.570 -1.026 -0.588 1.00 81.88 90 VAL A N 1
ATOM 715 C CA . VAL A 1 90 ? -20.314 -2.475 -0.712 1.00 81.88 90 VAL A CA 1
ATOM 716 C C . VAL A 1 90 ? -21.587 -3.328 -0.557 1.00 81.88 90 VAL A C 1
ATOM 718 O O . VAL A 1 90 ? -21.664 -4.414 -1.133 1.00 81.88 90 VAL A O 1
ATOM 721 N N . LYS A 1 91 ? -22.599 -2.843 0.178 1.00 88.62 91 LYS A N 1
ATOM 722 C CA . LYS A 1 91 ? -23.889 -3.530 0.370 1.00 88.62 91 LYS A CA 1
ATOM 723 C C . LYS A 1 91 ? -24.806 -3.482 -0.859 1.00 88.62 91 LYS A C 1
ATOM 725 O O . LYS A 1 91 ? -25.499 -4.461 -1.112 1.00 88.62 91 LYS A O 1
ATOM 730 N N . ASP A 1 92 ? -24.782 -2.391 -1.621 1.00 94.12 92 ASP A N 1
ATOM 731 C CA . ASP A 1 92 ? -25.783 -2.103 -2.664 1.00 94.12 92 ASP A CA 1
ATOM 732 C C . ASP A 1 92 ? -25.244 -2.286 -4.088 1.00 94.12 92 ASP A C 1
ATOM 734 O O . ASP A 1 92 ? -26.002 -2.317 -5.064 1.00 94.12 92 ASP A O 1
ATOM 738 N N . THR A 1 93 ? -23.922 -2.374 -4.227 1.00 95.00 93 THR A N 1
ATOM 739 C CA . THR A 1 93 ? -23.277 -2.570 -5.523 1.00 95.00 93 THR A CA 1
ATOM 740 C C . THR A 1 93 ? -23.451 -3.996 -6.056 1.00 95.00 93 THR A C 1
ATOM 742 O O . THR A 1 93 ? -23.316 -4.984 -5.319 1.00 95.00 93 THR A O 1
ATOM 745 N N . ALA A 1 94 ? -23.709 -4.091 -7.364 1.00 94.75 94 ALA A N 1
ATOM 746 C CA . ALA A 1 94 ? -23.689 -5.342 -8.120 1.00 94.75 94 ALA A CA 1
ATOM 747 C C . ALA A 1 94 ? -22.269 -5.728 -8.572 1.00 94.75 94 ALA A C 1
ATOM 749 O O . ALA A 1 94 ? -22.050 -6.876 -8.960 1.00 94.75 94 ALA A O 1
ATOM 750 N N . ASP A 1 95 ? -21.310 -4.799 -8.490 1.00 94.62 95 ASP A N 1
ATOM 751 C CA . ASP A 1 95 ? -19.926 -5.049 -8.867 1.00 94.62 95 ASP A CA 1
ATOM 752 C C . ASP A 1 95 ? -19.285 -6.073 -7.925 1.00 94.62 95 ASP A C 1
ATOM 754 O O . ASP A 1 95 ? -19.620 -6.192 -6.734 1.00 94.62 95 ASP A O 1
ATOM 758 N N . ALA A 1 96 ? -18.336 -6.829 -8.476 1.00 93.62 96 ALA A N 1
ATOM 759 C CA . ALA A 1 96 ? -17.564 -7.791 -7.712 1.00 93.62 96 ALA A CA 1
ATOM 760 C C . ALA A 1 96 ? -16.737 -7.072 -6.637 1.00 93.62 96 ALA A C 1
ATOM 762 O O . ALA A 1 96 ? -16.069 -6.075 -6.902 1.00 93.62 96 ALA A O 1
ATOM 763 N N . LYS A 1 97 ? -16.765 -7.613 -5.417 1.00 94.44 97 LYS A N 1
ATOM 764 C CA . LYS A 1 97 ? -15.922 -7.168 -4.308 1.00 94.44 97 LYS A CA 1
ATOM 765 C C . LYS A 1 97 ? -14.614 -7.931 -4.424 1.00 94.44 97 LYS A C 1
ATOM 767 O O . LYS A 1 97 ? -14.580 -9.125 -4.126 1.00 94.44 97 LYS A O 1
ATOM 772 N N . VAL A 1 98 ? -13.568 -7.267 -4.894 1.00 94.81 98 VAL A N 1
ATOM 773 C CA . VAL A 1 98 ? -12.299 -7.922 -5.210 1.00 94.81 98 VAL A CA 1
ATOM 774 C C . VAL A 1 98 ? -11.330 -7.727 -4.052 1.00 94.81 98 VAL A C 1
ATOM 776 O O . VAL A 1 98 ? -11.198 -6.638 -3.497 1.00 94.81 98 VAL A O 1
ATOM 779 N N . GLU A 1 99 ? -10.677 -8.814 -3.661 1.00 93.12 99 GLU A N 1
ATOM 780 C CA . GLU A 1 99 ? -9.586 -8.805 -2.692 1.00 93.12 99 GLU A CA 1
ATOM 781 C C . GLU A 1 99 ? -8.270 -8.498 -3.413 1.00 93.12 99 GLU A C 1
ATOM 783 O O . GLU A 1 99 ? -8.043 -9.057 -4.495 1.00 93.12 99 GLU A O 1
ATOM 788 N N . PRO A 1 100 ? -7.394 -7.638 -2.871 1.00 91.81 100 PRO A N 1
ATOM 789 C CA . PRO A 1 100 ? -6.078 -7.445 -3.456 1.00 91.81 100 PRO A CA 1
ATOM 790 C C . PRO A 1 100 ? -5.230 -8.706 -3.242 1.00 91.81 100 PRO A C 1
ATOM 792 O O . PRO A 1 100 ? -5.043 -9.180 -2.126 1.00 91.81 100 PRO A O 1
ATOM 795 N N . SER A 1 101 ? -4.698 -9.251 -4.328 1.00 89.19 101 SER A N 1
ATOM 796 C CA . SER A 1 101 ? -3.781 -10.389 -4.334 1.00 89.19 101 SER A CA 1
ATOM 797 C C . SER A 1 101 ? -2.796 -10.235 -5.488 1.00 89.19 101 SER A C 1
ATOM 799 O O . SER A 1 101 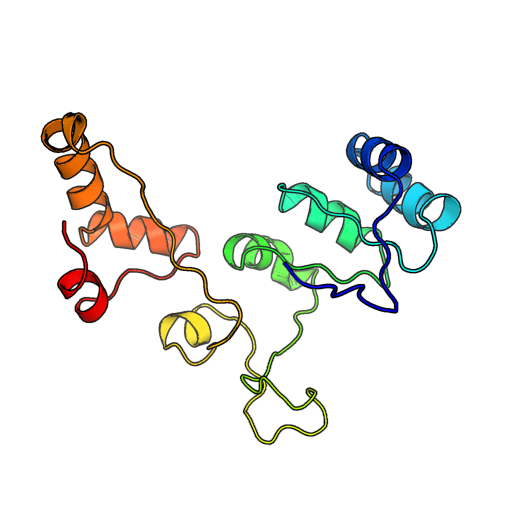? -3.084 -9.526 -6.453 1.00 89.19 101 SER A O 1
ATOM 801 N N . THR A 1 102 ? -1.668 -10.945 -5.464 1.00 83.69 102 THR A N 1
ATOM 802 C CA . THR A 1 102 ? -0.738 -10.957 -6.602 1.00 83.69 102 THR A CA 1
ATOM 803 C C . THR A 1 102 ? -1.455 -11.295 -7.912 1.00 83.69 102 THR A C 1
ATOM 805 O O . THR A 1 102 ? -1.176 -10.674 -8.934 1.00 83.69 102 THR A O 1
ATOM 808 N N . TYR A 1 103 ? -2.423 -12.216 -7.882 1.00 87.12 103 TYR A N 1
ATOM 809 C CA . TYR A 1 103 ? -3.216 -12.590 -9.051 1.00 87.12 103 TYR A CA 1
ATOM 810 C C . TYR A 1 103 ? -4.169 -11.471 -9.491 1.00 87.12 103 TYR A C 1
ATOM 812 O O . TYR A 1 103 ? -4.050 -10.993 -10.616 1.00 87.12 103 TYR A O 1
ATOM 820 N N . THR A 1 104 ? -5.049 -11.003 -8.599 1.00 91.38 104 THR A N 1
ATOM 821 C CA . THR A 1 104 ? -6.092 -10.011 -8.935 1.00 91.38 104 THR A CA 1
ATOM 822 C C . THR A 1 104 ? -5.519 -8.641 -9.297 1.00 91.38 104 THR A C 1
ATOM 824 O O . THR A 1 104 ? -6.115 -7.869 -10.046 1.00 91.38 104 THR A O 1
ATOM 827 N N . ILE A 1 105 ? -4.338 -8.305 -8.778 1.00 88.00 105 ILE A N 1
ATOM 828 C CA . ILE A 1 105 ? -3.637 -7.077 -9.148 1.00 88.00 105 ILE A CA 1
ATOM 829 C C . ILE A 1 105 ? -2.971 -7.252 -10.525 1.00 88.00 105 ILE A C 1
ATOM 831 O O . ILE A 1 105 ? -3.055 -6.349 -11.359 1.00 88.00 105 ILE A O 1
ATOM 835 N N . THR A 1 106 ? -2.341 -8.403 -10.789 1.00 80.50 106 THR A N 1
ATOM 836 C CA . THR A 1 106 ? -1.625 -8.655 -12.054 1.00 80.50 106 THR A CA 1
ATOM 837 C C . THR A 1 106 ? -2.573 -8.828 -13.240 1.00 80.50 106 THR A C 1
ATOM 839 O O . THR A 1 106 ? -2.296 -8.304 -14.318 1.00 80.50 106 THR A O 1
ATOM 842 N N . ASP A 1 107 ? -3.700 -9.522 -13.060 1.00 85.62 107 ASP A N 1
ATOM 843 C CA . ASP A 1 107 ? -4.716 -9.683 -14.109 1.00 85.62 107 ASP A CA 1
ATOM 844 C C . ASP A 1 107 ? -5.583 -8.422 -14.305 1.00 85.62 107 ASP A C 1
ATOM 846 O O . ASP A 1 107 ? -6.294 -8.287 -15.302 1.00 85.62 107 ASP A O 1
ATOM 850 N N . GLY A 1 108 ? -5.477 -7.464 -13.378 1.00 85.50 108 GLY A N 1
ATOM 851 C CA . GLY A 1 108 ? -6.143 -6.169 -13.414 1.00 85.50 108 GLY A CA 1
ATOM 852 C C . GLY A 1 108 ? -7.567 -6.148 -12.855 1.00 85.50 108 GLY A C 1
ATOM 853 O O . GLY A 1 108 ? -8.163 -5.063 -12.848 1.00 85.50 108 GLY A O 1
ATOM 854 N N . SER A 1 109 ? -8.090 -7.282 -12.373 1.00 91.00 109 SER A N 1
ATOM 855 C CA . SER A 1 109 ? -9.429 -7.408 -11.780 1.00 91.00 109 SER A CA 1
ATOM 856 C C . SER A 1 109 ? -9.589 -6.601 -10.490 1.00 91.00 109 SER A C 1
ATOM 858 O O . SER A 1 109 ? -10.662 -6.052 -10.241 1.00 91.00 109 SER A O 1
ATOM 860 N N . TYR A 1 110 ? -8.520 -6.428 -9.706 1.00 91.94 110 TYR A N 1
ATOM 861 C CA . TYR A 1 110 ? -8.464 -5.429 -8.641 1.00 91.94 110 TYR A CA 1
ATOM 862 C C . TYR A 1 110 ? -8.281 -4.043 -9.275 1.00 91.94 110 TYR A C 1
ATOM 864 O O . TYR A 1 110 ? -7.169 -3.561 -9.511 1.00 91.94 110 TYR A O 1
ATOM 872 N N . SER A 1 111 ? -9.399 -3.416 -9.653 1.00 88.56 111 SER A N 1
ATOM 873 C CA . SER A 1 111 ? -9.407 -2.208 -10.485 1.00 88.56 111 SER A CA 1
ATOM 874 C C . SER A 1 111 ? -9.342 -0.884 -9.724 1.00 88.56 111 SER A C 1
ATOM 876 O O . SER A 1 111 ? -9.191 0.171 -10.344 1.00 88.56 111 SER A O 1
ATOM 878 N N . VAL A 1 112 ? -9.387 -0.942 -8.400 1.00 89.75 112 VAL A N 1
ATOM 879 C CA . VAL A 1 112 ? -9.449 0.201 -7.485 1.00 89.75 112 VAL A CA 1
ATOM 880 C C . VAL A 1 112 ? -8.105 0.454 -6.806 1.00 89.75 112 VAL A C 1
ATOM 882 O O . VAL A 1 112 ? -7.256 -0.430 -6.749 1.00 89.75 112 VAL A O 1
ATOM 885 N N . TYR A 1 113 ? -7.889 1.679 -6.316 1.00 87.12 113 TYR A N 1
ATOM 886 C CA . TYR A 1 113 ? -6.677 2.089 -5.583 1.00 87.12 113 TYR A CA 1
ATOM 887 C C . TYR A 1 113 ? -5.338 1.732 -6.264 1.00 87.12 113 TYR A C 1
ATOM 889 O O . TYR A 1 113 ? -4.303 1.597 -5.614 1.00 87.12 113 TYR A O 1
ATOM 897 N N . LYS A 1 114 ? -5.334 1.628 -7.598 1.00 84.56 114 LYS A N 1
ATOM 898 C CA . LYS A 1 114 ? -4.125 1.427 -8.402 1.00 84.56 114 LYS A CA 1
ATOM 899 C C . LYS A 1 114 ? -3.373 2.745 -8.553 1.00 84.56 114 LYS A C 1
ATOM 901 O O . LYS A 1 114 ? -3.963 3.763 -8.914 1.00 84.56 114 LYS A O 1
ATOM 906 N N . ARG A 1 115 ? -2.054 2.722 -8.357 1.00 83.94 115 ARG A N 1
ATOM 907 C CA . ARG A 1 115 ? -1.172 3.870 -8.612 1.00 83.94 115 ARG A CA 1
ATOM 908 C C . ARG A 1 115 ? -0.100 3.486 -9.617 1.00 83.94 115 ARG A C 1
ATOM 910 O O . ARG A 1 115 ? 0.577 2.478 -9.455 1.00 83.94 115 ARG A O 1
ATOM 917 N N . ARG A 1 116 ? 0.064 4.312 -10.650 1.00 82.31 116 ARG A N 1
ATOM 918 C CA . ARG A 1 116 ? 1.266 4.262 -11.486 1.00 82.31 116 ARG A CA 1
ATOM 919 C C . ARG A 1 116 ? 2.396 4.929 -10.715 1.00 82.31 116 ARG A C 1
ATOM 921 O O . ARG A 1 116 ? 2.203 6.016 -10.172 1.00 82.31 116 ARG A O 1
ATOM 928 N N . LEU A 1 117 ? 3.548 4.274 -10.677 1.00 84.56 117 LEU A N 1
ATOM 929 C CA . LEU A 1 117 ? 4.782 4.893 -10.221 1.00 84.56 117 LEU A CA 1
ATOM 930 C C . LEU A 1 117 ? 5.399 5.636 -11.401 1.00 84.56 117 LEU A C 1
ATOM 932 O O . LEU A 1 117 ? 5.517 5.084 -12.495 1.00 84.56 117 LEU A O 1
ATOM 936 N N . PHE A 1 118 ? 5.749 6.895 -11.176 1.00 86.50 118 PHE A N 1
ATOM 937 C CA . PHE A 1 118 ? 6.378 7.745 -12.176 1.00 86.50 118 PHE A CA 1
ATOM 938 C C . PHE A 1 118 ? 7.813 8.026 -11.748 1.00 86.50 118 PHE A C 1
ATOM 940 O O . PHE A 1 118 ? 8.074 8.288 -10.575 1.00 86.50 118 PHE A O 1
ATOM 947 N N . MET A 1 119 ? 8.731 7.971 -12.708 1.00 87.50 119 MET A N 1
ATOM 948 C CA . MET A 1 119 ? 10.115 8.390 -12.526 1.00 87.50 119 MET A CA 1
ATOM 949 C C . MET A 1 119 ? 10.262 9.750 -13.194 1.00 87.50 119 MET A C 1
ATOM 951 O O . MET A 1 119 ? 10.119 9.860 -14.409 1.00 87.50 119 MET A O 1
ATOM 955 N N . ASN A 1 120 ? 10.492 10.784 -12.389 1.00 90.19 120 ASN A N 1
ATOM 956 C CA . ASN A 1 120 ? 10.733 12.128 -12.895 1.00 90.19 120 ASN A CA 1
ATOM 957 C C . ASN A 1 120 ? 12.213 12.243 -13.245 1.00 90.19 120 ASN A C 1
ATOM 959 O O . ASN A 1 120 ? 13.065 12.055 -12.376 1.00 90.19 120 ASN A O 1
ATOM 963 N N . VAL A 1 121 ? 12.506 12.534 -14.508 1.00 90.62 121 VAL A N 1
ATOM 964 C CA . VAL A 1 121 ? 13.873 12.674 -15.006 1.00 90.62 121 VAL A CA 1
ATOM 965 C C . VAL A 1 121 ? 14.050 14.080 -15.544 1.00 90.62 121 VAL A C 1
ATOM 967 O O . VAL A 1 121 ? 13.180 14.597 -16.241 1.00 90.62 121 VAL A O 1
ATOM 970 N N . ASP A 1 122 ? 15.175 14.691 -15.195 1.00 94.38 122 ASP A N 1
ATOM 971 C CA . ASP A 1 122 ? 15.624 15.911 -15.844 1.00 94.38 122 ASP A CA 1
ATOM 972 C C . ASP A 1 122 ? 16.062 15.584 -17.276 1.00 94.38 122 ASP A C 1
ATOM 974 O O . ASP A 1 122 ? 16.916 14.717 -17.487 1.00 94.38 122 ASP A O 1
ATOM 978 N N . ASN A 1 123 ? 15.482 16.278 -18.255 1.00 92.94 123 ASN A N 1
ATOM 979 C CA . ASN A 1 123 ? 15.789 16.077 -19.668 1.00 92.94 123 ASN A CA 1
ATOM 980 C C . ASN A 1 123 ? 17.280 16.293 -19.964 1.00 92.94 123 ASN A C 1
ATOM 982 O O . ASN A 1 123 ? 17.831 15.597 -20.813 1.00 92.94 123 ASN A O 1
ATOM 986 N N . GLU A 1 124 ? 17.950 17.201 -19.249 1.00 97.12 124 GLU A N 1
ATOM 987 C CA . GLU A 1 124 ? 19.388 17.448 -19.426 1.00 97.12 124 GLU A CA 1
ATOM 988 C C . GLU A 1 124 ? 20.250 16.262 -18.956 1.00 97.12 124 GLU A C 1
ATOM 990 O O . GLU A 1 124 ? 21.362 16.061 -19.441 1.00 97.12 124 GLU A O 1
ATOM 995 N N . ALA A 1 125 ? 19.731 15.435 -18.044 1.00 96.00 125 ALA A N 1
ATOM 996 C CA . ALA A 1 125 ? 20.412 14.256 -17.512 1.00 96.00 125 ALA A CA 1
ATOM 997 C C . ALA A 1 125 ? 20.050 12.953 -18.250 1.00 96.00 125 ALA A C 1
ATOM 999 O O . ALA A 1 125 ? 20.505 11.877 -17.845 1.00 96.00 125 ALA A O 1
ATOM 1000 N N . TRP A 1 126 ? 19.233 13.022 -19.307 1.00 93.50 126 TRP A N 1
ATOM 1001 C CA . TRP A 1 126 ? 18.623 11.850 -19.935 1.00 93.50 126 TRP A CA 1
ATOM 1002 C C . TRP A 1 126 ? 19.636 10.792 -20.377 1.00 93.50 126 TRP A C 1
ATOM 1004 O O . TRP A 1 126 ? 19.505 9.633 -19.986 1.00 93.50 126 TRP A O 1
ATOM 1014 N N . ASP A 1 127 ? 20.695 11.186 -21.087 1.00 94.88 127 ASP A N 1
ATOM 1015 C CA . ASP A 1 127 ? 21.717 10.256 -21.590 1.00 94.88 127 ASP A CA 1
ATOM 1016 C C . ASP A 1 127 ? 22.391 9.454 -20.465 1.00 94.88 127 ASP A C 1
ATOM 1018 O O . ASP A 1 127 ? 22.789 8.302 -20.649 1.00 94.88 127 ASP A O 1
ATOM 1022 N N . ARG A 1 128 ? 22.486 10.041 -19.265 1.00 95.94 128 ARG A N 1
ATOM 1023 C CA . ARG A 1 128 ? 23.049 9.384 -18.080 1.00 95.94 128 ARG A CA 1
ATOM 1024 C C . ARG A 1 128 ? 22.059 8.426 -17.417 1.00 95.94 128 ARG A C 1
ATOM 1026 O O . ARG A 1 128 ? 22.477 7.397 -16.889 1.00 95.94 128 ARG A O 1
ATOM 1033 N N . VAL A 1 129 ? 20.774 8.776 -17.385 1.00 95.25 129 VAL A N 1
ATOM 1034 C CA . VAL A 1 129 ? 19.731 8.047 -16.639 1.00 95.25 129 VAL A CA 1
ATOM 1035 C C . VAL A 1 129 ? 19.073 6.954 -17.485 1.00 95.25 129 VAL A C 1
ATOM 1037 O O . VAL A 1 129 ? 18.697 5.910 -16.947 1.00 95.25 129 VAL A O 1
ATOM 1040 N N . HIS A 1 130 ? 18.984 7.143 -18.802 1.00 92.94 130 HIS A N 1
ATOM 1041 C CA . HIS A 1 130 ? 18.329 6.217 -19.724 1.00 92.94 130 HIS A CA 1
ATOM 1042 C C . HIS A 1 130 ? 18.818 4.760 -19.583 1.00 92.94 130 HIS A C 1
ATOM 1044 O O . HIS A 1 130 ? 17.963 3.884 -19.460 1.00 92.94 130 HIS A O 1
ATOM 1050 N N . PRO A 1 131 ? 20.130 4.445 -19.478 1.00 95.00 131 PRO A N 1
ATOM 1051 C CA . PRO A 1 131 ? 20.578 3.059 -19.299 1.00 95.00 131 PRO A CA 1
ATOM 1052 C C . PRO A 1 131 ? 20.041 2.389 -18.024 1.00 95.00 131 PRO A C 1
ATOM 1054 O O . PRO A 1 131 ? 19.734 1.196 -18.031 1.00 95.00 131 PRO A O 1
ATOM 1057 N N . TYR A 1 132 ? 19.892 3.146 -16.931 1.00 94.56 132 TYR A N 1
ATOM 1058 C CA . TYR A 1 132 ? 19.321 2.638 -15.681 1.00 94.56 132 TYR A CA 1
ATOM 1059 C C . TYR A 1 132 ? 17.825 2.342 -15.830 1.00 94.56 132 TYR A C 1
ATOM 1061 O O . TYR A 1 132 ? 17.354 1.285 -15.408 1.00 94.56 132 TYR A O 1
ATOM 1069 N N . LEU A 1 133 ? 17.083 3.237 -16.487 1.00 92.44 133 LEU A N 1
ATOM 1070 C CA . LEU A 1 133 ? 15.667 3.016 -16.785 1.00 92.44 133 LEU A CA 1
ATOM 1071 C C . LEU A 1 133 ? 15.465 1.836 -17.734 1.00 92.44 133 LEU A C 1
ATOM 1073 O O . LEU A 1 133 ? 14.625 0.978 -17.470 1.00 92.44 133 LEU A O 1
ATOM 1077 N N . ALA A 1 134 ? 16.275 1.741 -18.790 1.00 91.94 134 ALA A N 1
ATOM 1078 C CA . ALA A 1 134 ? 16.265 0.624 -19.726 1.00 91.94 134 ALA A CA 1
ATOM 1079 C C . ALA A 1 134 ? 16.514 -0.712 -19.008 1.00 91.94 134 ALA A C 1
ATOM 1081 O O . ALA A 1 134 ? 15.819 -1.694 -19.276 1.00 91.94 134 ALA A O 1
ATOM 1082 N N . TYR A 1 135 ? 17.434 -0.750 -18.036 1.00 94.00 135 TYR A N 1
ATOM 1083 C CA . TYR A 1 135 ? 17.600 -1.916 -17.168 1.00 94.00 135 TYR A CA 1
ATOM 1084 C C . TYR A 1 135 ? 16.339 -2.199 -16.344 1.00 94.00 135 TYR A C 1
ATOM 1086 O O . TYR A 1 135 ? 15.867 -3.337 -16.340 1.00 94.00 135 TYR A O 1
ATOM 1094 N N . GLY A 1 136 ? 15.762 -1.186 -15.693 1.00 92.06 136 GLY A N 1
ATOM 1095 C CA . GLY A 1 136 ? 14.529 -1.323 -14.916 1.00 92.06 136 GLY A CA 1
ATOM 1096 C C . GLY A 1 136 ? 13.378 -1.924 -15.727 1.00 92.06 136 GLY A C 1
ATOM 1097 O O . GLY A 1 136 ? 12.657 -2.780 -15.220 1.00 92.06 136 GLY A O 1
ATOM 1098 N N . PHE A 1 137 ? 13.246 -1.548 -17.001 1.00 90.62 137 PHE A N 1
ATOM 1099 C CA . PHE A 1 137 ? 12.223 -2.061 -17.921 1.00 90.62 137 PHE A CA 1
ATOM 1100 C C . PHE A 1 137 ? 12.608 -3.340 -18.676 1.00 90.62 137 PHE A C 1
ATOM 1102 O O . PHE A 1 137 ? 11.760 -3.937 -19.339 1.00 90.62 137 PHE A O 1
ATOM 1109 N N . SER A 1 138 ? 13.854 -3.799 -18.562 1.00 91.75 138 SER A N 1
ATOM 1110 C CA . SER A 1 138 ? 14.273 -5.097 -19.094 1.00 91.75 138 SER A CA 1
ATOM 1111 C C . SER A 1 138 ? 13.590 -6.254 -18.354 1.00 91.75 138 SER A C 1
ATOM 1113 O O . SER A 1 138 ? 13.111 -6.101 -17.230 1.00 91.75 138 SER A O 1
ATOM 1115 N N . SER A 1 139 ? 13.609 -7.457 -18.933 1.00 91.50 139 SER A N 1
ATOM 1116 C CA . SER A 1 139 ? 13.080 -8.659 -18.270 1.00 91.50 139 SER A CA 1
ATOM 1117 C C . SER A 1 139 ? 13.725 -8.921 -16.900 1.00 91.50 139 SER A C 1
ATOM 1119 O O . SER A 1 139 ? 13.039 -9.344 -15.969 1.00 91.50 139 SER A O 1
ATOM 1121 N N . ALA A 1 140 ? 15.024 -8.636 -16.753 1.00 94.69 140 ALA A N 1
ATOM 1122 C CA . ALA A 1 140 ? 15.734 -8.782 -15.484 1.00 94.69 140 ALA A CA 1
ATOM 1123 C C . ALA A 1 140 ? 15.253 -7.756 -14.445 1.00 94.69 140 ALA A C 1
ATOM 1125 O O . ALA A 1 140 ? 14.920 -8.129 -13.321 1.00 94.69 140 ALA A O 1
ATOM 1126 N N . GLY A 1 141 ? 15.135 -6.482 -14.834 1.00 94.12 141 GLY A N 1
ATOM 1127 C CA . GLY A 1 141 ? 14.621 -5.425 -13.960 1.00 94.12 141 GLY A CA 1
ATOM 1128 C C . GLY A 1 141 ? 13.180 -5.682 -13.520 1.00 94.12 141 GLY A C 1
ATOM 1129 O O . GLY A 1 141 ? 12.872 -5.612 -12.333 1.00 94.12 141 GLY A O 1
ATOM 1130 N N . GLN A 1 142 ? 12.311 -6.090 -14.445 1.00 91.12 142 GLN A N 1
ATOM 1131 C CA . GLN A 1 142 ? 10.918 -6.419 -14.133 1.00 91.12 142 GLN A CA 1
ATOM 1132 C C . GLN A 1 142 ? 10.782 -7.649 -13.223 1.00 91.12 142 GLN A C 1
ATOM 1134 O O . GLN A 1 142 ? 9.873 -7.697 -12.395 1.00 91.12 142 GLN A O 1
ATOM 1139 N N . SER A 1 143 ? 11.714 -8.605 -13.301 1.00 91.69 143 SER A N 1
ATOM 1140 C CA . SER A 1 143 ? 11.768 -9.729 -12.355 1.00 91.69 143 SER A CA 1
ATOM 1141 C C . SER A 1 143 ? 12.077 -9.255 -10.928 1.00 91.69 143 SER A C 1
ATOM 1143 O O . SER A 1 143 ? 11.471 -9.739 -9.973 1.00 91.69 143 SER A O 1
ATOM 1145 N N . LEU A 1 144 ? 12.964 -8.264 -10.773 1.00 92.62 144 LEU A N 1
ATOM 1146 C CA . LEU A 1 144 ? 13.250 -7.649 -9.472 1.00 92.62 144 LEU A CA 1
ATOM 1147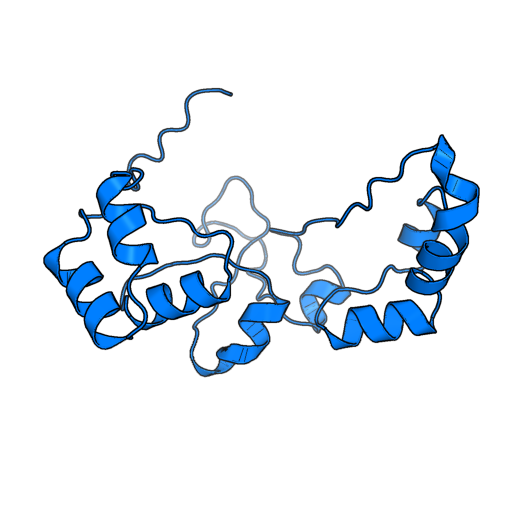 C C . LEU A 1 144 ? 12.048 -6.859 -8.942 1.00 92.62 144 LEU A C 1
ATOM 1149 O O . LEU A 1 144 ? 11.704 -7.005 -7.772 1.00 92.62 144 LEU A O 1
ATOM 1153 N N . VAL A 1 145 ? 11.364 -6.092 -9.799 1.00 89.44 145 VAL A N 1
ATOM 1154 C CA . VAL A 1 145 ? 10.129 -5.360 -9.448 1.00 89.44 145 VAL A CA 1
ATOM 1155 C C . VAL A 1 145 ? 9.065 -6.317 -8.901 1.00 89.44 145 VAL A C 1
ATOM 1157 O O . VAL A 1 145 ? 8.484 -6.059 -7.846 1.00 89.44 145 VAL A O 1
ATOM 1160 N N . ALA A 1 146 ? 8.855 -7.452 -9.571 1.00 84.75 146 ALA A N 1
ATOM 1161 C CA . ALA A 1 146 ? 7.917 -8.471 -9.113 1.00 84.75 146 ALA A CA 1
ATOM 1162 C C . ALA A 1 146 ? 8.328 -9.096 -7.767 1.00 84.75 146 ALA A C 1
ATOM 1164 O O . ALA A 1 146 ? 7.469 -9.340 -6.922 1.00 84.75 146 ALA A O 1
ATOM 1165 N N . SER A 1 147 ? 9.630 -9.309 -7.528 1.00 84.62 147 SER A N 1
ATOM 1166 C CA . SER A 1 147 ? 10.117 -9.927 -6.282 1.00 84.62 147 SER A CA 1
ATOM 1167 C C . SER A 1 147 ? 9.867 -9.097 -5.020 1.00 84.62 147 SER A C 1
ATOM 1169 O O . SER A 1 147 ? 9.840 -9.654 -3.927 1.00 84.62 147 SER A O 1
ATOM 1171 N N . VAL A 1 148 ? 9.650 -7.786 -5.164 1.00 83.25 148 VAL A N 1
ATOM 1172 C CA . VAL A 1 148 ? 9.327 -6.876 -4.053 1.00 83.25 148 VAL A CA 1
ATOM 1173 C C . VAL A 1 148 ? 7.836 -6.508 -4.008 1.00 83.25 148 VAL A C 1
ATOM 1175 O O . VAL A 1 148 ? 7.452 -5.555 -3.338 1.00 83.25 148 VAL A O 1
ATOM 1178 N N . GLY A 1 149 ? 6.982 -7.251 -4.725 1.00 77.81 149 GLY A N 1
ATOM 1179 C CA . GLY A 1 149 ? 5.522 -7.147 -4.621 1.00 77.81 149 GLY A CA 1
ATOM 1180 C C . GLY A 1 149 ? 4.854 -6.113 -5.533 1.00 77.81 149 GLY A C 1
ATOM 1181 O O . GLY A 1 149 ? 3.659 -5.856 -5.376 1.00 77.81 149 GLY A O 1
ATOM 1182 N N . TYR A 1 150 ? 5.579 -5.529 -6.494 1.00 84.31 150 TYR A N 1
ATOM 1183 C CA . TYR A 1 150 ? 5.002 -4.634 -7.504 1.00 84.31 150 TYR A CA 1
ATOM 1184 C C . TYR A 1 150 ? 4.605 -5.383 -8.781 1.00 84.31 150 TYR A C 1
ATOM 1186 O O . TYR A 1 150 ? 5.172 -6.413 -9.138 1.00 84.31 150 TYR A O 1
ATOM 1194 N N . VAL A 1 151 ? 3.631 -4.835 -9.509 1.00 82.38 151 VAL A N 1
ATOM 1195 C CA . VAL A 1 151 ? 3.201 -5.383 -10.802 1.00 82.38 151 VAL A CA 1
ATOM 1196 C C . VAL A 1 151 ? 4.210 -5.004 -11.875 1.00 82.38 151 VAL A C 1
ATOM 1198 O O . VAL A 1 151 ? 4.465 -3.819 -12.099 1.00 82.38 151 VAL A O 1
ATOM 1201 N N . ALA A 1 152 ? 4.738 -6.007 -12.571 1.00 85.50 152 ALA A N 1
ATOM 1202 C CA . ALA A 1 152 ? 5.592 -5.778 -13.723 1.00 85.50 152 ALA A CA 1
ATOM 1203 C C . ALA A 1 152 ? 4.836 -5.053 -14.854 1.00 85.50 152 ALA A C 1
ATOM 1205 O O . ALA A 1 152 ? 3.663 -5.311 -15.137 1.00 85.50 152 ALA A O 1
ATOM 1206 N N . VAL A 1 153 ? 5.534 -4.154 -15.540 1.00 84.12 153 VAL A N 1
ATOM 1207 C CA . VAL A 1 153 ? 5.062 -3.457 -16.732 1.00 84.12 153 VAL A CA 1
ATOM 1208 C C . VAL A 1 153 ? 4.868 -4.480 -17.850 1.00 84.12 153 VAL A C 1
ATOM 1210 O O . VAL A 1 153 ? 5.820 -5.098 -18.324 1.00 84.12 153 VAL A O 1
ATOM 1213 N N . ASN A 1 154 ? 3.624 -4.665 -18.294 1.00 79.19 154 ASN A N 1
ATOM 1214 C CA . ASN A 1 154 ? 3.338 -5.519 -19.445 1.00 79.19 154 ASN A CA 1
ATOM 1215 C C . ASN A 1 154 ? 3.752 -4.842 -20.768 1.00 79.19 154 ASN A C 1
ATOM 1217 O O . ASN A 1 154 ? 3.906 -3.622 -20.843 1.00 79.19 154 ASN A O 1
ATOM 1221 N N . ALA A 1 155 ? 3.883 -5.631 -21.840 1.00 80.44 155 ALA A N 1
ATOM 1222 C CA . ALA A 1 155 ? 4.330 -5.137 -23.147 1.00 80.44 155 ALA A CA 1
ATOM 1223 C C . ALA A 1 155 ? 3.458 -3.991 -23.703 1.00 80.44 155 ALA A C 1
ATOM 1225 O O . ALA A 1 155 ? 3.970 -3.067 -24.330 1.00 80.44 155 ALA A O 1
ATOM 1226 N N . ALA A 1 156 ? 2.147 -4.017 -23.439 1.00 79.94 156 ALA A N 1
ATOM 1227 C CA . ALA A 1 156 ? 1.220 -2.985 -23.898 1.00 79.94 156 ALA A CA 1
ATOM 1228 C C . ALA A 1 156 ? 1.410 -1.643 -23.172 1.00 79.94 156 ALA A C 1
ATOM 1230 O O . ALA A 1 156 ? 1.202 -0.588 -23.771 1.00 79.94 156 ALA A O 1
ATOM 1231 N N . LEU A 1 157 ? 1.775 -1.670 -21.887 1.00 80.62 157 LEU A N 1
ATOM 1232 C CA . LEU A 1 157 ? 2.116 -0.471 -21.132 1.00 80.62 157 LEU A CA 1
ATOM 1233 C C . LEU A 1 157 ? 3.500 0.034 -21.539 1.00 80.62 157 LEU A C 1
ATOM 1235 O O . LEU A 1 157 ? 3.621 1.223 -21.807 1.00 80.62 157 LEU A O 1
ATOM 1239 N N . LEU A 1 158 ? 4.487 -0.858 -21.677 1.00 82.38 158 LEU A N 1
ATOM 1240 C CA . LEU A 1 158 ? 5.842 -0.507 -22.107 1.00 82.38 158 LEU A CA 1
ATOM 1241 C C . LEU A 1 158 ? 5.839 0.210 -23.465 1.00 82.38 158 LEU A C 1
ATOM 1243 O O . LEU A 1 158 ? 6.466 1.251 -23.607 1.00 82.38 158 LEU A O 1
ATOM 1247 N N . ALA A 1 159 ? 5.046 -0.273 -24.428 1.00 83.88 159 ALA A N 1
ATOM 1248 C CA . ALA A 1 159 ? 4.901 0.352 -25.746 1.00 83.88 159 ALA A CA 1
ATOM 1249 C C . ALA A 1 159 ? 4.300 1.774 -25.715 1.00 83.88 159 ALA A C 1
ATOM 1251 O O . ALA A 1 159 ? 4.385 2.498 -26.703 1.00 83.88 159 ALA A O 1
ATOM 12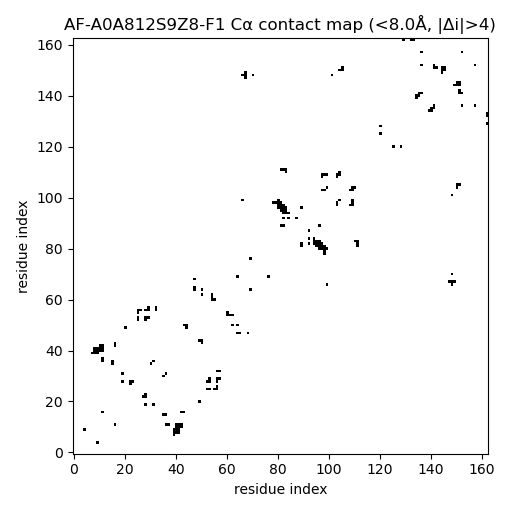52 N N . LYS A 1 160 ? 3.662 2.174 -24.607 1.00 83.00 160 LYS A N 1
ATOM 1253 C CA . LYS A 1 160 ? 3.110 3.525 -24.402 1.00 83.00 160 LYS A CA 1
ATOM 1254 C C . LYS A 1 160 ? 4.058 4.443 -23.630 1.00 83.00 160 LYS A C 1
ATOM 1256 O O . LYS A 1 160 ? 3.754 5.627 -23.496 1.00 83.00 160 LYS A O 1
ATOM 1261 N N . MET A 1 161 ? 5.146 3.914 -23.075 1.00 83.06 161 MET A N 1
ATOM 1262 C CA . MET A 1 161 ? 6.130 4.698 -22.335 1.00 83.06 161 MET A CA 1
ATOM 1263 C C . MET A 1 161 ? 7.116 5.315 -23.328 1.00 83.06 161 MET A C 1
ATOM 1265 O O . MET A 1 161 ? 7.612 4.633 -24.219 1.00 83.06 161 MET A O 1
ATOM 1269 N N . GLN A 1 162 ? 7.383 6.612 -23.185 1.00 66.31 162 GLN A N 1
ATOM 1270 C CA . GLN A 1 162 ? 8.473 7.277 -23.897 1.00 66.31 162 GLN A CA 1
ATOM 1271 C C . GLN A 1 162 ? 9.762 6.986 -23.121 1.00 66.31 162 GLN A C 1
ATOM 1273 O O . GLN A 1 162 ? 10.086 7.703 -22.177 1.00 66.31 162 GLN A O 1
ATOM 1278 N N . ILE A 1 163 ? 10.403 5.860 -23.444 1.00 65.44 163 ILE A N 1
ATOM 1279 C CA . ILE A 1 163 ? 11.707 5.431 -22.910 1.00 65.44 163 ILE A CA 1
ATOM 1280 C C . ILE A 1 163 ? 12.747 5.556 -24.014 1.00 65.44 163 ILE A C 1
ATOM 1282 O O . ILE A 1 163 ? 12.375 5.401 -25.197 1.00 65.44 163 ILE A O 1
#

Organism: Symbiodinium pilosum (NCBI:txid2952)

pLDDT: mean 87.91, std 10.32, range [41.25, 97.31]

InterPro domains:
  IPR050811 Phosphate-binding ABC transporter substrate-binding [PTHR30570] (42-159)

Foldseek 3Di:
DDDPPPVQEAAWDVVLLVVLVPDDDLVVLLVCVVPPTPPNHDHDDPDPVSVVSNQLSDPPDDDDDDPLSCVVCVVPDDFFFCFPDPPDDPVPDPGDRHTDDLVCVQVCVSVPPDDDDDDDDDPVCCVVCVVVVVCCLDPNNQVVCVVSPHHRQDPVNVVVDPD

Sequence (163 aa):
KSGYDPEGFPYCPSDKHSELEQLTTELDIAAFIENQRPVNCYMHSESDYQLYQWLSADTGGIAYFGYAYYTTYANQLTVARIASDAFKGVKDTADAKVEPSTYTITDGSYSVYKRRLFMNVDNEAWDRVHPYLAYGFSSAGQSLVASVGYVAVNAALLAKMQI

Radius of gyration: 19.81 Å; Cα contacts (8 Å, |Δi|>4): 126; chains: 1; bounding box: 49×36×52 Å

Solvent-accessible surface area (backbone atoms only — not comparable to full-atom values): 10480 Å² total; per-residue (Å²): 139,82,88,78,71,61,89,76,46,50,73,50,57,68,66,62,49,54,56,57,71,70,50,85,47,62,68,58,44,26,52,38,58,74,75,67,50,63,85,58,46,45,80,86,69,96,41,62,68,58,50,48,53,53,42,75,43,31,96,86,55,82,86,88,71,58,68,45,63,45,65,79,45,49,94,83,51,87,82,78,58,49,48,80,51,94,83,47,55,86,87,76,43,88,56,66,63,34,54,85,41,79,64,34,49,64,77,46,72,38,70,60,96,76,76,84,87,80,84,90,72,60,77,92,50,38,86,76,47,48,64,60,51,52,43,47,73,30,74,68,31,30,51,54,43,40,75,64,56,44,78,57,81,48,72,77,56,52,75,70,52,95,123